Protein AF-A0A2E4BCL1-F1 (afdb_monomer_lite)

pLDDT: mean 92.53, std 7.19, range [57.28, 97.94]

Foldseek 3Di:
DPCLLVVCVVVDPDDDDDCQQPVPPVHNVVSVVVVVVSSVVSND

Structure (mmCIF, N/CA/C/O backbone):
data_AF-A0A2E4BCL1-F1
#
_entry.id   AF-A0A2E4BCL1-F1
#
loop_
_atom_site.group_PDB
_atom_site.id
_atom_site.type_symbol
_atom_site.label_atom_id
_atom_site.label_alt_id
_atom_site.label_comp_id
_atom_site.label_asym_id
_atom_site.label_entity_id
_atom_site.label_seq_id
_atom_site.pdbx_PDB_ins_code
_atom_site.Cartn_x
_atom_site.Cartn_y
_atom_site.Cartn_z
_atom_site.occupancy
_atom_site.B_iso_or_equiv
_atom_site.auth_seq_id
_atom_site.auth_comp_id
_atom_site.auth_asym_id
_atom_site.auth_atom_id
_atom_site.pdbx_PDB_model_num
ATOM 1 N N . ALA A 1 1 ? 4.909 -8.726 6.609 1.00 57.28 1 ALA A N 1
ATOM 2 C CA . ALA A 1 1 ? 6.148 -9.015 5.867 1.00 57.28 1 ALA A CA 1
ATOM 3 C C . ALA A 1 1 ? 6.494 -7.764 5.087 1.00 57.28 1 ALA A C 1
ATOM 5 O O . ALA A 1 1 ? 5.585 -7.194 4.499 1.00 57.28 1 ALA A O 1
ATOM 6 N N . ASP A 1 2 ? 7.742 -7.314 5.152 1.00 73.38 2 ASP A N 1
ATOM 7 C CA . ASP A 1 2 ? 8.178 -6.075 4.506 1.00 73.38 2 ASP A CA 1
ATOM 8 C C . ASP A 1 2 ? 8.801 -6.417 3.144 1.00 73.38 2 ASP A C 1
ATOM 10 O O . ASP A 1 2 ? 10.004 -6.624 3.014 1.00 73.38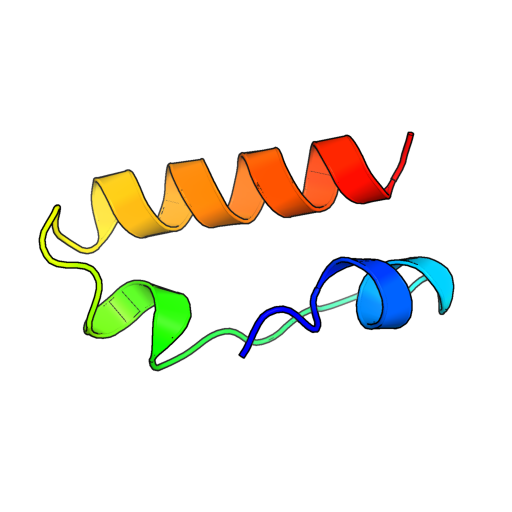 2 ASP A O 1
ATOM 14 N N . ASN A 1 3 ? 7.941 -6.649 2.151 1.00 86.50 3 ASN A N 1
ATOM 15 C CA . ASN A 1 3 ? 8.314 -7.134 0.816 1.00 86.50 3 ASN A CA 1
ATOM 16 C C . ASN A 1 3 ? 7.930 -6.159 -0.305 1.00 86.50 3 ASN A C 1
ATOM 18 O O . ASN A 1 3 ?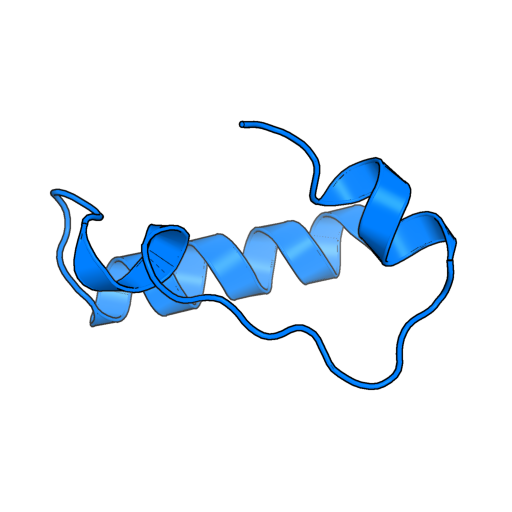 8.051 -6.498 -1.480 1.00 86.50 3 ASN A O 1
ATOM 22 N N . LEU A 1 4 ? 7.470 -4.956 0.043 1.00 90.19 4 LEU A N 1
ATOM 23 C CA . LEU A 1 4 ? 7.006 -3.990 -0.943 1.00 90.19 4 LEU A CA 1
ATOM 24 C C . LEU A 1 4 ? 8.165 -3.457 -1.794 1.00 90.19 4 LEU A C 1
ATOM 26 O O . LEU A 1 4 ? 8.060 -3.456 -3.011 1.00 90.19 4 LEU A O 1
ATOM 30 N N . ASN A 1 5 ? 9.297 -3.095 -1.184 1.00 91.38 5 ASN A N 1
ATOM 31 C CA . ASN A 1 5 ? 10.463 -2.576 -1.913 1.00 91.38 5 ASN A CA 1
ATOM 32 C C . ASN A 1 5 ? 10.972 -3.524 -3.017 1.00 91.38 5 ASN A C 1
ATOM 34 O O . ASN A 1 5 ? 11.068 -3.085 -4.164 1.00 91.38 5 ASN A O 1
ATOM 38 N N . PRO A 1 6 ? 11.261 -4.817 -2.745 1.00 93.19 6 PRO A N 1
ATOM 39 C CA . PRO A 1 6 ? 11.674 -5.722 -3.813 1.00 93.19 6 PRO A CA 1
ATOM 40 C C . PRO A 1 6 ? 10.565 -5.939 -4.853 1.00 93.19 6 PRO A C 1
ATOM 42 O O . PRO A 1 6 ? 10.878 -6.035 -6.034 1.00 93.19 6 PRO A O 1
ATOM 45 N N . LEU A 1 7 ? 9.282 -5.939 -4.464 1.00 92.81 7 LEU A N 1
ATOM 46 C CA . LEU A 1 7 ? 8.167 -6.031 -5.415 1.00 92.81 7 LEU A CA 1
ATOM 47 C C . LEU A 1 7 ? 8.123 -4.831 -6.377 1.00 92.81 7 LEU A C 1
ATOM 49 O O . LEU A 1 7 ? 7.962 -5.022 -7.578 1.00 92.81 7 LEU A O 1
ATOM 53 N N . ILE A 1 8 ? 8.283 -3.607 -5.866 1.00 94.12 8 ILE A N 1
ATOM 54 C CA . ILE A 1 8 ? 8.256 -2.380 -6.678 1.00 94.12 8 ILE A CA 1
ATOM 55 C C . ILE A 1 8 ? 9.475 -2.287 -7.599 1.00 94.12 8 ILE A C 1
ATOM 57 O O . ILE A 1 8 ? 9.334 -1.824 -8.728 1.00 94.12 8 ILE A O 1
ATOM 61 N N . SER A 1 9 ? 10.637 -2.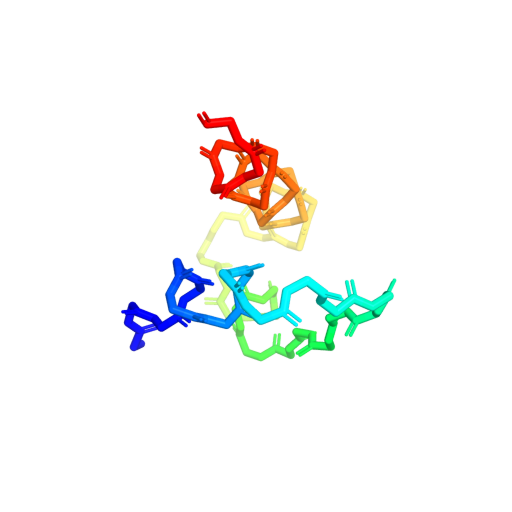811 -7.190 1.00 92.75 9 SER A N 1
ATOM 62 C CA . SER A 1 9 ? 11.826 -2.873 -8.056 1.00 92.75 9 SER A CA 1
ATOM 63 C C . SER A 1 9 ? 11.615 -3.680 -9.346 1.00 92.75 9 SER A C 1
ATOM 65 O O . SER A 1 9 ? 12.302 -3.449 -10.337 1.00 92.75 9 SER A O 1
ATOM 67 N N . CYS A 1 10 ? 10.628 -4.582 -9.369 1.00 94.62 10 CYS A N 1
ATOM 68 C CA . CYS A 1 10 ? 10.224 -5.308 -10.574 1.00 94.62 10 CYS A CA 1
ATOM 69 C C . CYS A 1 10 ? 9.341 -4.480 -11.527 1.00 94.62 10 CYS A C 1
ATOM 71 O O . CYS A 1 10 ? 8.908 -5.011 -12.545 1.00 94.62 10 CYS A O 1
ATOM 73 N N . ASN A 1 11 ? 9.068 -3.211 -11.205 1.00 94.50 11 ASN A N 1
ATOM 74 C CA . ASN A 1 11 ? 8.226 -2.285 -11.963 1.00 94.50 11 ASN A CA 1
ATOM 75 C C . ASN A 1 11 ? 6.849 -2.868 -12.362 1.00 94.50 11 ASN A C 1
ATOM 77 O O . ASN A 1 11 ? 6.537 -2.944 -13.551 1.00 94.50 11 ASN A O 1
ATOM 81 N N . PRO A 1 12 ? 6.025 -3.319 -11.396 1.00 95.00 12 PRO A N 1
ATOM 82 C CA . PRO A 1 12 ? 4.703 -3.853 -11.699 1.00 95.00 12 PRO A CA 1
ATOM 83 C C . PRO A 1 12 ? 3.719 -2.739 -12.084 1.00 95.00 12 PRO A C 1
ATOM 85 O O . PRO A 1 12 ? 3.707 -1.675 -11.466 1.00 95.00 12 PRO A O 1
ATOM 88 N N . ASP A 1 13 ? 2.809 -3.023 -13.016 1.00 95.50 13 ASP A N 1
ATOM 89 C CA . ASP A 1 13 ? 1.710 -2.105 -13.353 1.00 95.50 13 ASP A CA 1
ATOM 90 C C . ASP A 1 13 ? 0.639 -2.041 -12.253 1.00 95.50 13 ASP A C 1
ATOM 92 O O . ASP A 1 13 ? -0.010 -1.015 -12.041 1.00 95.50 13 ASP A O 1
ATOM 96 N N . VAL A 1 14 ? 0.429 -3.157 -11.546 1.00 95.06 14 VAL A N 1
ATOM 97 C CA . VAL A 1 14 ? -0.623 -3.309 -10.536 1.00 95.06 14 VAL A CA 1
ATOM 98 C C . VAL A 1 14 ? -0.089 -4.069 -9.326 1.00 95.06 14 VAL A 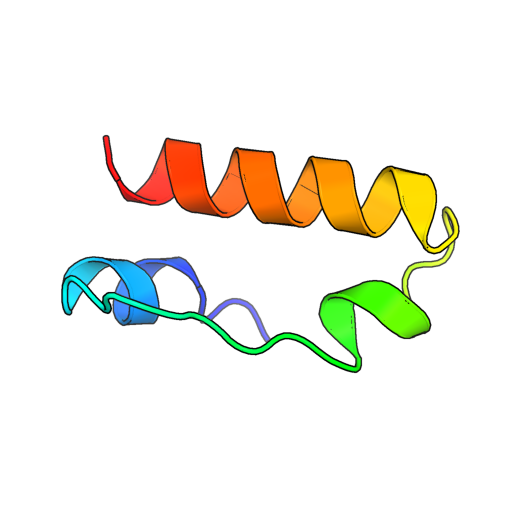C 1
ATOM 100 O O . VAL A 1 14 ? 0.533 -5.122 -9.459 1.00 95.06 14 VAL A O 1
ATOM 103 N N . VAL A 1 15 ? -0.397 -3.568 -8.127 1.00 93.00 15 VAL A N 1
ATOM 104 C CA . VAL A 1 15 ? -0.103 -4.227 -6.847 1.00 93.00 15 VAL A CA 1
ATOM 105 C C . VAL A 1 15 ? -1.413 -4.505 -6.116 1.00 93.00 15 VAL A C 1
ATOM 107 O O . VAL A 1 15 ? -2.197 -3.592 -5.862 1.00 93.00 15 VAL A O 1
ATOM 110 N N . VAL A 1 16 ? -1.647 -5.768 -5.753 1.00 94.38 16 VAL A N 1
ATOM 111 C CA . VAL A 1 16 ? -2.839 -6.190 -5.003 1.00 94.38 16 VAL A CA 1
ATOM 112 C C . VAL A 1 16 ? -2.485 -6.365 -3.533 1.00 94.38 16 VAL A C 1
ATOM 114 O O . VAL A 1 16 ? -1.632 -7.174 -3.173 1.00 94.38 16 VAL A O 1
ATOM 117 N N . LEU A 1 17 ? -3.174 -5.619 -2.673 1.00 93.50 17 LEU A N 1
ATOM 118 C CA . LEU A 1 17 ? -2.984 -5.636 -1.227 1.00 93.50 17 LEU A CA 1
ATOM 119 C C . LEU A 1 17 ? -4.293 -6.056 -0.557 1.00 93.50 17 LEU A C 1
ATOM 121 O O . LEU A 1 17 ? -5.354 -5.531 -0.875 1.00 93.50 17 LEU A O 1
ATOM 125 N N . SER A 1 18 ? -4.221 -7.005 0.379 1.00 94.50 18 SER A N 1
ATOM 126 C CA . SER A 1 18 ? -5.382 -7.455 1.158 1.00 94.50 18 SER A CA 1
ATOM 127 C C . SER A 1 18 ? -5.160 -7.204 2.647 1.00 94.50 18 SER A C 1
ATOM 129 O O . SER A 1 18 ? -5.557 -6.162 3.164 1.00 94.50 18 SER A O 1
ATOM 131 N N . SER A 1 19 ? -4.448 -8.088 3.351 1.00 94.38 19 SER A N 1
ATOM 132 C CA . SER A 1 19 ? -4.246 -7.956 4.800 1.00 94.38 19 SER A CA 1
ATOM 133 C C . SER A 1 19 ? -3.525 -6.671 5.210 1.00 94.38 19 SER A C 1
ATOM 135 O O . SER A 1 19 ? -3.787 -6.173 6.297 1.00 94.38 19 SER A O 1
ATOM 137 N N . ALA A 1 20 ? -2.657 -6.122 4.352 1.00 92.56 20 ALA A N 1
ATOM 138 C CA . ALA A 1 20 ? -1.989 -4.840 4.589 1.00 92.56 20 ALA A CA 1
ATOM 139 C C . ALA A 1 20 ? -2.971 -3.655 4.676 1.00 92.56 20 ALA A C 1
ATOM 141 O O . ALA A 1 20 ? -2.678 -2.681 5.356 1.00 92.56 20 ALA A O 1
ATOM 142 N N . ILE A 1 21 ? -4.139 -3.757 4.031 1.00 95.00 21 ILE A N 1
ATOM 143 C CA . ILE A 1 21 ? -5.203 -2.748 4.092 1.00 95.00 21 ILE A CA 1
ATOM 144 C C . ILE A 1 21 ? -6.222 -3.111 5.178 1.00 95.00 21 ILE A C 1
ATOM 146 O O . ILE A 1 21 ? -6.529 -2.301 6.048 1.00 95.00 21 ILE A O 1
ATOM 150 N N . PHE A 1 22 ? -6.754 -4.336 5.144 1.00 96.25 22 PHE A N 1
ATOM 151 C CA . PHE A 1 22 ? -7.909 -4.717 5.967 1.00 96.25 22 PHE A CA 1
ATOM 152 C C . PHE A 1 22 ? -7.579 -5.036 7.427 1.00 96.25 22 PHE A C 1
ATOM 154 O O . PHE A 1 22 ? -8.486 -5.050 8.254 1.00 96.25 22 PHE A O 1
ATOM 161 N N . LYS A 1 23 ? -6.313 -5.320 7.755 1.00 95.75 23 LYS A N 1
ATOM 162 C CA . LYS A 1 23 ? -5.881 -5.597 9.136 1.00 95.75 23 LYS A CA 1
ATOM 163 C C . LYS A 1 23 ? -5.097 -4.446 9.763 1.00 95.75 23 LYS A C 1
ATOM 165 O O . LYS A 1 23 ? -4.546 -4.625 10.846 1.00 95.75 23 LYS A O 1
ATOM 170 N N . ASP A 1 24 ? -5.006 -3.296 9.097 1.00 95.38 24 ASP A N 1
ATOM 171 C CA . ASP A 1 24 ? -4.317 -2.144 9.671 1.00 95.38 24 ASP A CA 1
ATOM 172 C C . ASP A 1 24 ? -5.112 -1.625 10.889 1.00 95.38 24 ASP A C 1
ATOM 174 O O . ASP A 1 24 ? -6.313 -1.355 10.763 1.00 95.38 24 ASP A O 1
ATOM 178 N N . PRO A 1 25 ? -4.478 -1.484 12.067 1.00 96.88 25 PRO A N 1
ATOM 179 C CA . PRO A 1 25 ? -5.153 -1.036 13.287 1.00 96.88 25 PRO A CA 1
ATOM 180 C C . PRO A 1 25 ? -5.700 0.393 13.190 1.00 96.88 25 PRO A C 1
ATOM 182 O O . PRO A 1 25 ? -6.607 0.760 13.930 1.00 96.88 25 PRO A O 1
ATOM 185 N N . ASP A 1 26 ? -5.170 1.200 12.273 1.00 97.00 26 ASP A N 1
ATOM 186 C CA . ASP A 1 26 ? -5.619 2.562 12.014 1.00 97.00 26 ASP A CA 1
ATOM 187 C C . ASP A 1 26 ? -6.848 2.636 11.083 1.00 97.00 26 ASP A C 1
ATOM 189 O O . ASP A 1 26 ? -7.368 3.725 10.820 1.00 97.00 26 ASP A O 1
ATOM 193 N N . GLY A 1 27 ? -7.316 1.492 10.577 1.00 95.88 27 GLY A N 1
ATOM 194 C CA . GLY A 1 27 ? -8.462 1.384 9.682 1.00 95.88 27 GLY A CA 1
ATOM 195 C C . GLY A 1 27 ? -8.129 1.591 8.201 1.00 95.88 27 GLY A C 1
ATOM 196 O O . GLY A 1 27 ? -7.075 2.102 7.819 1.00 95.88 27 GLY A O 1
ATOM 197 N N . ILE A 1 28 ? -9.081 1.202 7.345 1.00 96.75 28 ILE A N 1
ATOM 198 C CA . ILE A 1 28 ? -8.901 1.059 5.888 1.00 96.75 28 ILE A CA 1
ATOM 199 C C . ILE A 1 28 ? -8.396 2.349 5.225 1.00 96.75 28 ILE A C 1
ATOM 201 O O . ILE A 1 28 ? -7.499 2.301 4.385 1.00 96.75 28 ILE A O 1
ATOM 205 N N . GLN A 1 29 ? -8.939 3.511 5.601 1.00 97.38 29 GLN A N 1
ATOM 206 C CA . GLN A 1 29 ? -8.577 4.786 4.971 1.00 97.38 29 GLN A CA 1
ATOM 207 C C . GLN A 1 29 ? -7.107 5.154 5.218 1.00 97.38 29 GLN A C 1
ATOM 209 O O . GLN A 1 29 ? -6.386 5.495 4.280 1.00 97.38 29 GLN A O 1
ATOM 214 N N . LYS A 1 30 ? -6.642 5.051 6.468 1.00 97.94 30 LYS A N 1
ATOM 215 C CA . LYS A 1 30 ? -5.236 5.302 6.808 1.00 97.94 30 LYS A CA 1
ATOM 216 C C . LYS A 1 30 ? -4.325 4.241 6.190 1.00 97.94 30 LYS A C 1
ATOM 218 O O . LYS A 1 30 ? -3.250 4.589 5.708 1.00 97.94 30 LYS A O 1
ATOM 223 N N . ALA A 1 31 ? -4.765 2.985 6.137 1.00 96.69 31 ALA A N 1
ATOM 224 C CA . ALA A 1 31 ? -4.019 1.905 5.499 1.00 96.69 31 ALA A CA 1
ATOM 225 C C . ALA A 1 31 ? -3.775 2.165 4.003 1.00 96.69 31 ALA A C 1
ATOM 227 O O . ALA A 1 31 ? -2.652 2.008 3.526 1.00 96.69 31 ALA A O 1
ATOM 228 N N . MET A 1 32 ? -4.798 2.632 3.276 1.00 96.31 32 MET A N 1
ATOM 229 C CA . MET A 1 32 ? -4.679 3.008 1.861 1.00 96.31 32 MET A CA 1
ATOM 230 C C . MET A 1 32 ? -3.636 4.110 1.651 1.00 96.31 32 MET A C 1
ATOM 232 O O . MET A 1 32 ? -2.782 3.981 0.776 1.00 96.31 32 MET A O 1
ATOM 236 N N . ILE A 1 33 ? -3.657 5.154 2.486 1.00 97.38 33 ILE A N 1
ATOM 237 C CA . ILE A 1 33 ? -2.679 6.253 2.426 1.00 97.38 33 ILE A CA 1
ATOM 238 C C . ILE A 1 33 ? -1.261 5.735 2.704 1.00 97.38 33 ILE A C 1
ATOM 240 O O . ILE A 1 33 ? -0.344 6.016 1.936 1.00 97.38 33 ILE A O 1
ATOM 244 N N . LYS A 1 34 ? -1.072 4.934 3.763 1.00 95.75 34 LYS A N 1
ATOM 245 C CA . LYS A 1 34 ? 0.232 4.332 4.092 1.00 95.75 34 LYS A CA 1
ATOM 246 C C . LYS A 1 34 ? 0.770 3.486 2.938 1.00 95.75 34 LYS A C 1
ATOM 248 O O . LYS A 1 34 ? 1.931 3.639 2.570 1.00 95.75 34 LYS A O 1
ATOM 253 N N . CYS A 1 35 ? -0.068 2.623 2.358 1.00 94.50 35 CYS A N 1
ATOM 254 C CA . CYS A 1 35 ? 0.320 1.767 1.239 1.00 94.50 35 CYS A CA 1
ATOM 255 C C . CYS A 1 35 ? 0.700 2.595 0.007 1.00 94.50 35 CYS A C 1
ATOM 257 O O . CYS A 1 35 ? 1.727 2.322 -0.608 1.00 94.50 35 CYS A O 1
ATOM 259 N N . ARG A 1 36 ? -0.079 3.634 -0.328 1.00 95.06 36 ARG A N 1
ATOM 260 C CA . ARG A 1 36 ? 0.228 4.532 -1.449 1.00 95.06 36 ARG A CA 1
ATOM 261 C C . ARG A 1 36 ? 1.566 5.245 -1.255 1.00 95.06 36 ARG A C 1
ATOM 263 O O . ARG A 1 36 ? 2.406 5.180 -2.147 1.00 95.06 36 ARG A O 1
ATOM 270 N N . ASN A 1 37 ? 1.796 5.828 -0.080 1.00 95.31 37 ASN A N 1
ATOM 271 C CA . ASN A 1 37 ? 3.051 6.511 0.240 1.00 95.31 37 ASN A CA 1
ATOM 272 C C . ASN A 1 37 ? 4.252 5.556 0.191 1.00 95.31 37 ASN A C 1
ATOM 274 O O . ASN A 1 37 ? 5.337 5.938 -0.239 1.00 95.31 37 ASN A O 1
ATOM 278 N N . ALA A 1 38 ? 4.075 4.311 0.641 1.00 93.44 38 ALA A N 1
ATOM 279 C CA . ALA A 1 38 ? 5.130 3.306 0.603 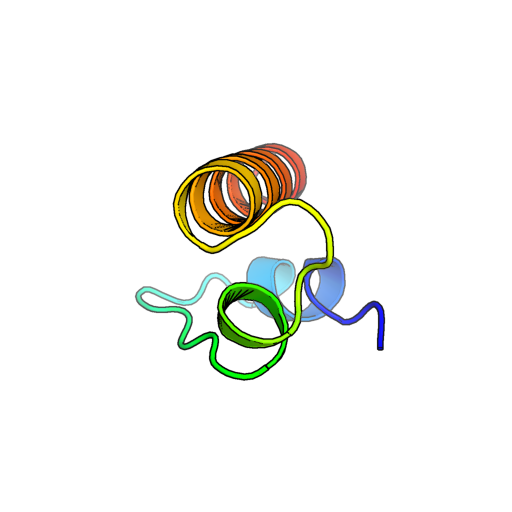1.00 93.44 38 ALA A CA 1
ATOM 280 C C . ALA A 1 38 ? 5.476 2.884 -0.836 1.00 93.44 38 ALA A C 1
ATOM 282 O O . ALA A 1 38 ? 6.652 2.718 -1.145 1.00 93.44 38 ALA A O 1
ATOM 283 N N . ILE A 1 39 ? 4.477 2.772 -1.720 1.00 93.56 39 ILE A N 1
ATOM 284 C CA . ILE A 1 39 ? 4.690 2.530 -3.156 1.00 93.56 39 ILE A CA 1
ATOM 285 C C . ILE A 1 39 ? 5.445 3.705 -3.786 1.00 93.56 39 ILE A C 1
ATOM 287 O O . ILE A 1 39 ? 6.460 3.483 -4.434 1.00 93.56 39 ILE A O 1
ATOM 291 N N . GLU A 1 40 ? 5.000 4.943 -3.557 1.00 93.75 40 GLU A N 1
ATOM 292 C CA . GLU A 1 40 ? 5.652 6.148 -4.098 1.00 93.75 40 GLU A CA 1
ATOM 293 C C . GLU A 1 40 ? 7.101 6.271 -3.638 1.00 93.75 40 GLU A C 1
ATOM 295 O O . GLU A 1 40 ? 7.992 6.528 -4.441 1.00 93.75 40 GLU A O 1
ATOM 300 N N . LYS A 1 41 ? 7.354 6.014 -2.352 1.00 93.19 41 LYS A N 1
ATOM 301 C CA . LYS A 1 41 ? 8.707 6.004 -1.799 1.00 93.19 41 LYS A CA 1
ATOM 302 C C . LYS A 1 41 ? 9.586 4.916 -2.417 1.00 93.19 41 LYS A C 1
ATOM 304 O O . LYS A 1 41 ? 10.787 5.109 -2.490 1.00 93.19 41 LYS A O 1
ATOM 309 N N . ALA A 1 42 ? 9.017 3.780 -2.811 1.00 90.75 42 ALA A N 1
ATOM 310 C CA . ALA A 1 42 ? 9.763 2.685 -3.426 1.00 90.75 42 ALA A CA 1
ATOM 311 C C . ALA A 1 42 ? 9.984 2.872 -4.941 1.00 90.75 42 ALA A C 1
ATOM 313 O O . ALA A 1 42 ? 10.792 2.154 -5.523 1.00 90.75 42 ALA A O 1
ATOM 314 N N . GLN A 1 43 ? 9.263 3.803 -5.578 1.00 87.69 43 GLN A N 1
ATOM 315 C CA . GLN A 1 43 ? 9.436 4.179 -6.988 1.00 87.69 43 GLN A CA 1
ATOM 316 C C . GLN A 1 43 ? 10.501 5.276 -7.199 1.00 87.69 43 GLN A C 1
ATOM 318 O O . GLN A 1 43 ? 10.851 5.557 -8.347 1.00 87.69 43 GLN A O 1
ATOM 323 N N . HIS A 1 44 ? 11.002 5.888 -6.120 1.00 75.06 44 HIS A N 1
ATOM 324 C CA . HIS A 1 44 ? 12.034 6.931 -6.112 1.00 75.06 44 HIS A CA 1
ATOM 325 C C . HIS A 1 44 ? 13.311 6.445 -5.424 1.00 75.06 44 HIS A C 1
ATOM 327 O O . HIS A 1 44 ? 14.399 6.834 -5.903 1.00 75.06 44 HIS A O 1
#
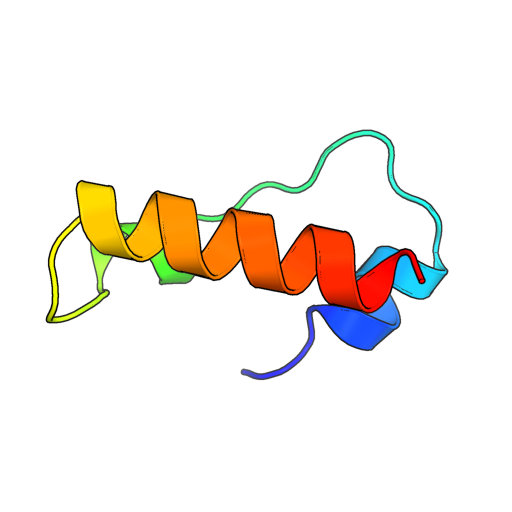
Secondary structure (DSSP, 8-state):
---HHHHHHT--S----SHHHHT-TT-HHHHHHHHHHHHHHH--

Sequence (44 aa):
ADNLNPLISCNPDVVVLSSAIFKDPDGIQKAMIKCRNAIEKAQH

Radius of gyration: 10.45 Å; chains: 1; bounding box: 21×16×27 Å